Protein AF-A0A5R1P466-F1 (afdb_monomer_lite)

Radius of gyration: 16.81 Å; chains: 1; bounding box: 51×25×37 Å

pLDDT: mean 86.28, std 13.23, range [48.75, 98.0]

Structure (mmCIF, N/CA/C/O backbone):
data_AF-A0A5R1P466-F1
#
_entry.id   AF-A0A5R1P466-F1
#
loop_
_atom_site.group_PDB
_atom_site.id
_atom_site.type_symbol
_atom_site.label_atom_id
_atom_site.label_alt_id
_atom_site.label_comp_id
_atom_site.label_asym_id
_atom_site.label_entity_id
_atom_site.label_seq_id
_atom_site.pdbx_PDB_ins_code
_atom_site.Cartn_x
_atom_site.Cartn_y
_atom_site.Cartn_z
_atom_site.occupancy
_atom_site.B_iso_or_equiv
_atom_site.auth_seq_id
_atom_site.auth_comp_id
_atom_site.auth_asym_id
_atom_site.auth_atom_id
_atom_site.pdbx_PDB_model_num
ATOM 1 N N . MET A 1 1 ? 16.001 -15.492 14.605 1.00 66.31 1 MET A N 1
ATOM 2 C CA . MET A 1 1 ? 16.769 -14.427 13.922 1.00 66.31 1 MET A CA 1
ATOM 3 C C . MET A 1 1 ? 16.072 -13.870 12.673 1.00 66.31 1 MET A C 1
ATOM 5 O O . MET A 1 1 ? 15.492 -12.806 12.786 1.00 66.31 1 MET A O 1
ATOM 9 N N . ALA A 1 2 ? 16.046 -14.537 11.505 1.00 72.88 2 ALA A N 1
ATOM 10 C CA . ALA A 1 2 ? 15.454 -13.945 10.283 1.00 72.88 2 ALA A CA 1
ATOM 11 C C . ALA A 1 2 ? 13.919 -13.765 10.344 1.00 72.88 2 ALA A C 1
ATOM 13 O O . ALA A 1 2 ? 13.399 -12.719 9.963 1.00 72.88 2 ALA A O 1
ATOM 14 N N . LEU A 1 3 ? 13.202 -14.755 10.887 1.00 69.31 3 LEU A N 1
ATOM 15 C CA . LEU A 1 3 ? 11.746 -14.695 11.059 1.00 69.31 3 LEU A CA 1
ATOM 16 C C . LEU A 1 3 ? 11.320 -13.596 12.050 1.00 69.31 3 LEU A C 1
ATOM 18 O O . LEU A 1 3 ? 10.373 -12.872 11.780 1.00 69.31 3 LEU A O 1
ATOM 22 N N . GLU A 1 4 ? 12.048 -13.424 13.156 1.00 68.88 4 GLU A N 1
ATOM 23 C CA . GLU A 1 4 ? 11.778 -12.369 14.149 1.00 68.88 4 GLU A CA 1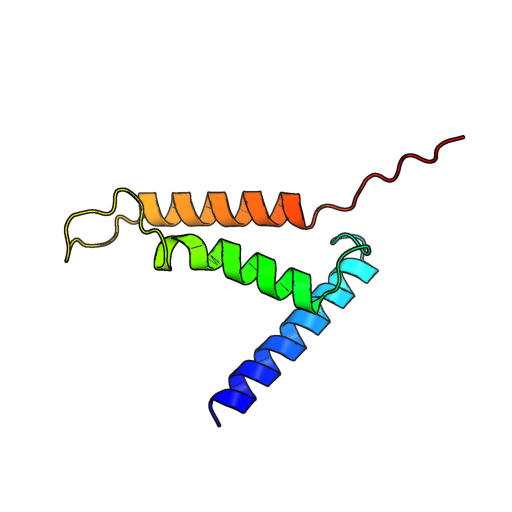
ATOM 24 C C . GLU A 1 4 ? 11.960 -10.969 13.563 1.00 68.88 4 GLU A C 1
ATOM 26 O O . GLU A 1 4 ? 11.145 -10.090 13.817 1.00 68.88 4 GLU A O 1
ATOM 31 N N . VAL A 1 5 ? 12.985 -10.767 12.730 1.00 76.69 5 VAL A N 1
ATOM 32 C CA . VAL A 1 5 ? 13.196 -9.491 12.030 1.00 76.69 5 VAL A CA 1
ATOM 33 C C . VAL A 1 5 ? 12.051 -9.211 11.052 1.00 76.69 5 VAL A C 1
ATOM 35 O O . VAL A 1 5 ? 11.548 -8.089 11.000 1.00 76.69 5 VAL A O 1
ATOM 38 N N . MET A 1 6 ? 11.595 -10.222 10.306 1.00 72.62 6 MET A N 1
ATOM 39 C CA . MET A 1 6 ? 10.454 -10.074 9.395 1.00 72.62 6 MET A CA 1
ATOM 40 C C . MET A 1 6 ? 9.137 -9.797 10.132 1.00 72.62 6 MET A C 1
ATOM 42 O O . MET A 1 6 ? 8.338 -8.984 9.666 1.00 72.62 6 MET A O 1
ATOM 46 N N . LEU A 1 7 ? 8.908 -10.450 11.274 1.00 75.75 7 LEU A N 1
ATOM 47 C CA . LEU A 1 7 ? 7.728 -10.219 12.110 1.00 75.75 7 LEU A CA 1
ATOM 48 C C . LEU A 1 7 ? 7.765 -8.829 12.754 1.00 75.75 7 LEU A C 1
ATOM 50 O O . LEU A 1 7 ? 6.798 -8.087 12.629 1.00 75.75 7 LEU A O 1
ATOM 54 N N . GLY A 1 8 ? 8.907 -8.413 13.309 1.00 82.88 8 GLY A N 1
ATOM 55 C CA . GLY A 1 8 ? 9.075 -7.062 13.850 1.00 82.88 8 GLY A CA 1
ATOM 56 C C . GLY A 1 8 ? 8.887 -5.969 12.792 1.00 82.88 8 GLY A C 1
ATOM 57 O O . GLY A 1 8 ? 8.279 -4.935 13.064 1.00 82.88 8 GLY A O 1
ATOM 58 N N . TYR A 1 9 ? 9.331 -6.212 11.553 1.00 83.38 9 TYR A N 1
ATOM 59 C CA . TYR A 1 9 ? 9.043 -5.316 10.432 1.00 83.38 9 TYR A CA 1
ATOM 60 C C . TYR A 1 9 ? 7.539 -5.229 10.144 1.00 83.38 9 TYR A C 1
ATOM 62 O O . TYR A 1 9 ? 7.018 -4.128 9.968 1.00 83.38 9 TYR A O 1
ATOM 70 N N . ARG A 1 10 ? 6.832 -6.368 10.113 1.00 86.81 10 ARG A N 1
ATOM 71 C CA . ARG A 1 10 ? 5.378 -6.412 9.895 1.00 86.81 10 ARG A CA 1
ATOM 72 C C . ARG A 1 10 ? 4.634 -5.622 10.969 1.00 86.81 10 ARG A C 1
ATOM 74 O O . ARG A 1 10 ? 3.797 -4.795 10.615 1.00 86.81 10 ARG A O 1
ATOM 81 N N . ASP A 1 11 ? 4.958 -5.843 12.238 1.00 92.06 11 ASP A N 1
ATOM 82 C CA . ASP A 1 11 ? 4.288 -5.187 13.364 1.00 92.06 11 ASP A CA 1
ATOM 83 C C . ASP A 1 11 ? 4.452 -3.665 13.305 1.00 92.06 11 ASP A C 1
ATOM 85 O O . ASP A 1 11 ? 3.483 -2.920 13.478 1.00 92.06 11 ASP A O 1
ATOM 89 N N . GLU A 1 12 ? 5.652 -3.189 12.962 1.00 93.75 12 GLU A N 1
ATOM 90 C CA . GLU A 1 12 ? 5.902 -1.760 12.780 1.00 93.75 12 GLU A CA 1
ATOM 91 C C . GLU A 1 12 ? 5.124 -1.181 11.589 1.00 93.75 12 GLU A C 1
ATOM 93 O O . GLU A 1 12 ? 4.546 -0.099 11.706 1.00 93.75 12 GLU A O 1
ATOM 98 N N . GLN A 1 13 ? 5.039 -1.881 10.449 1.00 94.00 13 GLN A N 1
ATOM 99 C CA . GLN A 1 13 ? 4.234 -1.380 9.324 1.00 94.00 13 GLN A CA 1
ATOM 100 C C . GLN A 1 13 ? 2.740 -1.346 9.654 1.00 94.00 13 GLN A C 1
ATOM 102 O O . GLN A 1 13 ? 2.069 -0.360 9.349 1.00 94.00 13 GLN A O 1
ATOM 107 N N . VAL A 1 14 ? 2.228 -2.366 10.342 1.00 96.31 14 VAL A N 1
ATOM 108 C CA . VAL A 1 14 ? 0.839 -2.407 10.820 1.00 96.31 14 VAL A CA 1
ATOM 109 C C . VAL A 1 14 ? 0.559 -1.240 11.768 1.00 96.31 14 VAL A C 1
ATOM 111 O O . VAL A 1 14 ? -0.452 -0.549 11.621 1.00 96.31 14 VAL A O 1
ATOM 114 N N . ARG A 1 15 ? 1.475 -0.951 12.701 1.00 97.31 15 ARG A N 1
ATOM 115 C CA . ARG A 1 15 ? 1.376 0.210 13.595 1.00 97.31 15 ARG A CA 1
ATOM 116 C C . ARG A 1 15 ? 1.324 1.525 12.812 1.00 97.31 15 ARG A C 1
ATOM 118 O O . ARG A 1 15 ? 0.505 2.389 13.119 1.00 97.31 15 ARG A O 1
ATOM 125 N N . ARG A 1 16 ? 2.160 1.684 11.781 1.00 97.06 16 ARG A N 1
ATOM 126 C CA . ARG A 1 16 ? 2.173 2.883 10.923 1.00 97.06 16 ARG A CA 1
ATOM 127 C C . ARG A 1 16 ? 0.886 3.049 10.118 1.00 97.06 16 ARG A C 1
ATOM 129 O O . ARG A 1 16 ? 0.440 4.183 9.954 1.00 97.06 16 ARG A O 1
ATOM 136 N N . ILE A 1 17 ? 0.294 1.952 9.642 1.00 97.06 17 ILE A N 1
ATOM 137 C CA . ILE A 1 17 ? -1.005 1.975 8.958 1.00 97.06 17 ILE A CA 1
ATOM 138 C C . ILE A 1 17 ? -2.092 2.470 9.914 1.00 97.06 17 ILE A C 1
ATOM 140 O O . ILE A 1 17 ? -2.803 3.409 9.566 1.00 97.06 17 ILE A O 1
ATOM 144 N N . ARG A 1 18 ? -2.154 1.939 11.143 1.00 97.69 18 ARG A N 1
ATOM 145 C CA . ARG A 1 18 ? -3.120 2.389 12.164 1.00 97.69 18 ARG A CA 1
ATOM 146 C C . ARG A 1 18 ? -3.005 3.888 12.452 1.00 97.69 18 ARG A C 1
ATOM 148 O O . ARG A 1 18 ? -3.995 4.602 12.367 1.00 97.69 18 ARG A O 1
ATOM 155 N N . LEU A 1 19 ? -1.787 4.393 12.663 1.00 98.00 19 LEU A N 1
ATOM 156 C CA . LEU A 1 19 ? -1.555 5.833 12.859 1.00 98.00 19 LEU A CA 1
ATOM 157 C C . LEU A 1 19 ? -1.977 6.684 11.650 1.00 98.00 19 LEU A C 1
ATOM 159 O O . LEU A 1 19 ? -2.347 7.850 11.792 1.00 98.00 19 LEU A O 1
ATOM 163 N N . ALA A 1 20 ? -1.879 6.143 10.436 1.00 96.38 20 ALA A N 1
ATOM 164 C CA . ALA A 1 20 ? -2.330 6.838 9.238 1.00 96.38 20 ALA A CA 1
ATOM 165 C C . ALA A 1 20 ? -3.863 6.834 9.107 1.00 96.38 20 ALA A C 1
ATOM 167 O O . ALA A 1 20 ? -4.416 7.835 8.651 1.00 96.38 20 ALA A O 1
ATOM 168 N N . GLN A 1 21 ? -4.535 5.764 9.545 1.00 96.88 21 GLN A N 1
ATOM 169 C CA . GLN A 1 21 ? -5.997 5.681 9.627 1.00 96.88 21 GLN A CA 1
ATOM 170 C C . GLN A 1 21 ? -6.559 6.643 10.679 1.00 96.88 21 GLN A C 1
ATOM 172 O O . GLN A 1 21 ? -7.463 7.415 10.378 1.00 96.88 21 GLN A O 1
ATOM 177 N N . GLU A 1 22 ? -5.966 6.682 11.876 1.00 96.81 22 GLU A N 1
ATOM 178 C CA . GLU A 1 22 ? -6.325 7.637 12.938 1.00 96.81 22 GLU A CA 1
ATOM 179 C C . GLU A 1 22 ? -6.175 9.096 12.479 1.00 96.81 22 GLU A C 1
ATOM 181 O O . GLU A 1 22 ? -6.971 9.960 12.839 1.00 96.81 22 GLU A O 1
ATOM 186 N N . ALA A 1 23 ? -5.180 9.370 11.631 1.00 95.88 23 ALA A N 1
ATOM 187 C CA . ALA A 1 23 ? -4.960 10.681 11.027 1.00 95.88 23 ALA A CA 1
ATOM 188 C C . ALA A 1 23 ? -5.843 10.965 9.791 1.00 95.88 23 ALA A C 1
ATOM 190 O O . ALA A 1 23 ? -5.643 11.989 9.138 1.00 95.88 23 ALA A O 1
ATOM 191 N N . GLY A 1 24 ? -6.751 10.058 9.410 1.00 94.81 24 GLY A N 1
ATOM 192 C CA . GLY A 1 24 ? -7.630 10.202 8.243 1.00 94.81 24 GLY A CA 1
ATOM 193 C C . GLY A 1 24 ? -6.915 10.171 6.885 1.00 94.81 24 GLY A C 1
ATOM 194 O O . GLY A 1 24 ? -7.483 10.592 5.881 1.00 94.81 24 GLY A O 1
ATOM 195 N N . ARG A 1 25 ? -5.659 9.707 6.835 1.00 94.88 25 ARG A N 1
ATOM 196 C CA . ARG A 1 25 ? -4.848 9.625 5.603 1.00 94.88 25 ARG A CA 1
ATOM 197 C C . ARG A 1 25 ? -4.999 8.293 4.871 1.00 94.88 25 ARG A C 1
ATOM 199 O O . ARG A 1 25 ? -4.650 8.211 3.698 1.00 94.88 25 ARG A O 1
ATOM 206 N N . VAL A 1 26 ? -5.470 7.266 5.572 1.00 96.69 26 VAL A N 1
ATOM 207 C CA . VAL A 1 26 ? -5.768 5.929 5.046 1.00 96.69 26 VAL A CA 1
ATOM 208 C C . VAL A 1 26 ? -7.206 5.594 5.418 1.00 96.69 26 VAL A C 1
ATOM 210 O O . VAL A 1 26 ? -7.629 5.905 6.530 1.00 96.69 26 VAL A O 1
ATOM 213 N N . ASP A 1 27 ? -7.945 4.962 4.511 1.00 95.88 27 ASP A N 1
ATOM 214 C CA . ASP A 1 27 ? -9.301 4.494 4.789 1.00 95.88 27 ASP A CA 1
ATOM 215 C C . ASP A 1 27 ? -9.335 3.559 6.015 1.00 95.88 27 ASP A C 1
ATOM 217 O O . ASP A 1 27 ? -8.622 2.551 6.089 1.00 95.88 27 ASP A O 1
ATOM 221 N N . ALA A 1 28 ? -10.169 3.914 6.991 1.00 95.56 28 ALA A N 1
ATOM 222 C CA . ALA A 1 28 ? -10.342 3.172 8.233 1.00 95.56 28 ALA A CA 1
ATOM 223 C C . ALA A 1 28 ? -11.098 1.844 8.042 1.00 95.56 28 ALA A C 1
ATOM 225 O O . ALA A 1 28 ? -11.068 1.005 8.937 1.00 95.56 28 ALA A O 1
ATOM 226 N N . ALA A 1 29 ? -11.755 1.632 6.895 1.00 95.62 29 ALA A N 1
ATOM 227 C CA . ALA A 1 29 ? -12.442 0.379 6.586 1.00 95.62 29 ALA A CA 1
ATOM 228 C C . ALA A 1 29 ? -11.482 -0.794 6.307 1.00 95.62 29 ALA A C 1
ATOM 230 O O . ALA A 1 29 ? -11.898 -1.952 6.352 1.00 95.62 29 ALA A O 1
ATOM 231 N N . TRP A 1 30 ? -10.205 -0.518 6.021 1.00 97.00 30 TRP A N 1
ATOM 232 C CA . TRP A 1 30 ? -9.196 -1.556 5.816 1.00 97.00 30 TRP A CA 1
ATOM 233 C C . TRP A 1 30 ? -8.759 -2.211 7.130 1.00 97.00 30 TRP A C 1
ATOM 235 O O . TRP A 1 30 ? -8.381 -1.519 8.079 1.00 97.00 30 TRP A O 1
ATOM 245 N N . ASP A 1 31 ? -8.665 -3.545 7.139 1.00 97.31 31 ASP A N 1
ATOM 246 C CA . ASP A 1 31 ? -7.821 -4.233 8.119 1.00 97.31 31 ASP A CA 1
ATOM 247 C C . ASP A 1 31 ? -6.334 -3.900 7.846 1.00 97.31 31 ASP A C 1
ATOM 249 O O . ASP A 1 31 ? -5.868 -4.064 6.712 1.00 97.31 31 ASP A O 1
ATOM 253 N N . PRO A 1 32 ? -5.559 -3.436 8.845 1.00 96.75 32 PRO A N 1
ATOM 254 C CA . PRO A 1 32 ? -4.173 -3.020 8.632 1.00 96.75 32 PRO A CA 1
ATOM 255 C C . PRO A 1 32 ? -3.222 -4.124 8.154 1.00 96.75 32 PRO A C 1
ATOM 257 O O . PRO A 1 32 ? -2.260 -3.835 7.437 1.00 96.75 32 PRO A O 1
ATOM 260 N N . VAL A 1 33 ? -3.443 -5.374 8.571 1.00 96.12 33 VAL A N 1
ATOM 261 C CA . VAL A 1 33 ? -2.589 -6.508 8.193 1.00 96.12 33 VAL A CA 1
ATOM 262 C C . VAL A 1 33 ? -2.866 -6.890 6.746 1.00 96.12 33 VAL A C 1
ATOM 264 O O . VAL A 1 33 ? -1.925 -7.055 5.966 1.00 96.12 33 VAL A O 1
ATOM 267 N N . GLU A 1 34 ? -4.141 -6.965 6.370 1.00 97.06 34 GLU A N 1
ATOM 268 C CA . GLU A 1 34 ? -4.548 -7.246 4.992 1.00 97.06 34 GLU A CA 1
ATOM 269 C C . GLU A 1 34 ? -4.111 -6.130 4.037 1.00 97.06 34 GLU A C 1
ATOM 271 O O . GLU A 1 34 ? -3.543 -6.403 2.978 1.00 97.06 34 GLU A O 1
ATOM 276 N N . LEU A 1 35 ? -4.253 -4.860 4.434 1.00 96.88 35 LEU A N 1
ATOM 277 C CA . LEU A 1 35 ? -3.784 -3.734 3.625 1.00 96.88 35 LEU A CA 1
ATOM 278 C C . LEU A 1 35 ? -2.269 -3.785 3.386 1.00 96.88 35 LEU A C 1
ATOM 280 O O . LEU A 1 35 ? -1.809 -3.549 2.267 1.00 96.88 35 LEU A O 1
ATOM 284 N N . MET A 1 36 ? -1.482 -4.134 4.408 1.00 95.44 36 MET A N 1
ATOM 285 C CA . MET A 1 36 ? -0.039 -4.325 4.249 1.00 95.44 36 MET A CA 1
ATOM 286 C C . MET A 1 36 ? 0.277 -5.445 3.246 1.00 95.44 36 MET A C 1
ATOM 288 O O . MET A 1 36 ? 1.161 -5.286 2.401 1.00 95.44 36 MET A O 1
ATOM 292 N N . THR A 1 37 ? -0.458 -6.560 3.306 1.00 95.19 37 THR A N 1
ATOM 293 C CA . THR A 1 37 ? -0.319 -7.673 2.355 1.00 95.19 37 THR A CA 1
ATOM 294 C C . THR A 1 37 ? -0.600 -7.217 0.922 1.00 95.19 37 THR A C 1
ATOM 296 O O . THR A 1 37 ? 0.195 -7.498 0.023 1.00 95.19 37 THR A O 1
ATOM 299 N N . LEU A 1 38 ? -1.669 -6.446 0.702 1.00 97.06 38 LEU A N 1
ATOM 300 C CA . LEU A 1 38 ? -2.014 -5.907 -0.618 1.00 97.06 38 LEU A CA 1
ATOM 301 C C . LEU A 1 38 ? -0.946 -4.944 -1.154 1.00 97.06 38 LEU A C 1
ATOM 303 O O . LEU A 1 38 ? -0.529 -5.069 -2.307 1.00 97.06 38 LEU A O 1
ATOM 307 N N . ILE A 1 39 ? -0.451 -4.020 -0.322 1.00 95.94 39 ILE A N 1
ATOM 308 C CA . ILE A 1 39 ? 0.633 -3.096 -0.696 1.00 95.94 39 ILE A CA 1
ATOM 309 C C . ILE A 1 39 ? 1.885 -3.878 -1.108 1.00 95.94 39 ILE A C 1
ATOM 311 O O . ILE A 1 39 ? 2.513 -3.551 -2.118 1.00 95.94 39 ILE A O 1
ATOM 315 N N . PHE A 1 40 ? 2.235 -4.932 -0.366 1.00 94.31 40 PHE A N 1
ATOM 316 C CA . PHE A 1 40 ? 3.374 -5.781 -0.702 1.00 94.31 40 PHE A CA 1
ATOM 317 C C . PHE A 1 40 ? 3.160 -6.538 -2.019 1.00 94.31 40 PHE A C 1
ATOM 319 O O . PHE A 1 40 ? 4.078 -6.618 -2.836 1.00 94.31 40 PHE A O 1
ATOM 326 N N . GLY A 1 41 ? 1.946 -7.033 -2.271 1.00 95.62 41 GLY A N 1
ATOM 327 C CA . GLY A 1 41 ? 1.572 -7.645 -3.548 1.00 95.62 41 GLY A CA 1
ATOM 328 C C . GLY A 1 41 ? 1.774 -6.692 -4.730 1.00 95.62 41 GLY A C 1
ATOM 329 O O . GLY A 1 41 ? 2.432 -7.046 -5.705 1.00 95.62 41 GLY A O 1
ATOM 330 N N . ILE A 1 42 ? 1.307 -5.444 -4.616 1.00 96.31 42 ILE A N 1
ATOM 331 C CA . ILE A 1 42 ? 1.489 -4.418 -5.658 1.00 96.31 42 ILE A CA 1
ATOM 332 C C . ILE A 1 42 ? 2.977 -4.093 -5.854 1.00 96.31 42 ILE A C 1
ATOM 334 O O . ILE A 1 42 ? 3.461 -4.039 -6.985 1.00 96.31 42 ILE A O 1
ATOM 338 N N . ALA A 1 43 ? 3.718 -3.893 -4.762 1.00 93.50 43 ALA A N 1
ATOM 339 C CA . ALA A 1 43 ? 5.138 -3.552 -4.818 1.00 93.50 43 ALA A CA 1
ATOM 340 C C . ALA A 1 43 ? 6.003 -4.682 -5.408 1.00 93.50 43 ALA A C 1
ATOM 342 O O . ALA A 1 43 ? 7.018 -4.410 -6.048 1.00 93.50 43 ALA A O 1
ATOM 343 N N . SER A 1 44 ? 5.596 -5.940 -5.215 1.00 93.31 44 SER A N 1
ATOM 344 C CA . SER A 1 44 ? 6.307 -7.132 -5.696 1.00 93.31 44 SER A CA 1
ATOM 345 C C . SER A 1 44 ? 5.786 -7.674 -7.032 1.00 93.31 44 SER A C 1
ATOM 347 O O . SER A 1 44 ? 6.318 -8.667 -7.530 1.00 93.31 44 SER A O 1
ATOM 349 N N . ALA A 1 45 ? 4.795 -7.029 -7.655 1.00 93.75 45 ALA A N 1
ATOM 350 C CA . ALA A 1 45 ? 4.130 -7.542 -8.854 1.00 93.75 45 ALA A CA 1
ATOM 351 C C . ALA A 1 45 ? 5.110 -7.900 -9.990 1.00 93.75 45 ALA A C 1
ATOM 353 O O . ALA A 1 45 ? 5.012 -8.974 -10.574 1.00 93.75 45 ALA A O 1
ATOM 354 N N . TRP A 1 46 ? 6.126 -7.066 -10.240 1.00 89.94 46 TRP A N 1
ATOM 355 C CA . TRP A 1 46 ? 7.112 -7.288 -11.311 1.00 89.94 46 TRP A CA 1
ATOM 356 C C . TRP A 1 46 ? 8.172 -8.357 -11.019 1.00 89.94 46 TRP A C 1
ATOM 358 O O . TRP A 1 46 ? 8.929 -8.708 -11.921 1.00 89.94 46 TRP A O 1
ATOM 368 N N . VAL A 1 47 ? 8.252 -8.869 -9.787 1.00 87.69 47 VAL A N 1
ATOM 369 C CA . VAL A 1 47 ? 9.044 -10.078 -9.495 1.00 87.69 47 VAL A CA 1
ATOM 370 C C . VAL A 1 47 ? 8.361 -11.300 -10.105 1.00 87.69 47 VAL A C 1
ATOM 372 O O . VAL A 1 47 ? 9.030 -12.190 -10.619 1.00 87.69 47 VAL A O 1
ATOM 375 N N . HIS A 1 48 ? 7.031 -11.316 -10.059 1.00 87.81 48 HIS A N 1
ATOM 376 C CA . HIS A 1 48 ? 6.207 -12.427 -10.516 1.00 87.81 48 HIS A CA 1
ATOM 377 C C . HIS A 1 48 ? 5.873 -12.296 -12.004 1.00 87.81 48 HIS A C 1
ATOM 379 O O . HIS A 1 48 ? 5.925 -13.280 -12.729 1.00 87.81 48 HIS A O 1
ATOM 385 N N . GLU A 1 49 ? 5.614 -11.070 -12.466 1.00 88.50 49 GLU A N 1
ATOM 386 C CA . GLU A 1 49 ? 5.312 -10.747 -13.862 1.00 88.50 49 GLU A CA 1
ATOM 387 C C . GLU A 1 49 ? 6.244 -9.634 -14.374 1.00 88.50 49 GLU A C 1
ATOM 389 O O . GLU A 1 49 ? 5.892 -8.448 -14.357 1.00 88.50 49 GLU A O 1
ATOM 394 N N . PRO A 1 50 ? 7.464 -9.972 -14.838 1.00 80.12 50 PRO A N 1
ATOM 395 C CA . PRO A 1 50 ? 8.465 -8.988 -15.263 1.00 80.12 50 PRO A CA 1
ATOM 396 C C . PRO A 1 50 ? 8.048 -8.107 -16.454 1.00 80.12 50 PRO A C 1
ATOM 398 O O . PRO A 1 50 ? 8.704 -7.088 -16.713 1.00 80.12 50 PRO A O 1
ATOM 401 N N . GLY A 1 51 ? 6.966 -8.469 -17.155 1.00 77.31 51 GLY A N 1
ATOM 402 C CA . GLY A 1 51 ? 6.482 -7.821 -18.373 1.00 77.31 51 GLY A CA 1
ATOM 403 C C . GLY A 1 51 ? 7.421 -8.047 -19.561 1.00 77.31 51 GLY A C 1
ATOM 404 O O . GLY A 1 51 ? 8.175 -9.018 -19.593 1.00 77.31 51 GLY A O 1
ATOM 405 N N . ALA A 1 52 ? 7.421 -7.118 -20.523 1.00 66.62 52 ALA A N 1
ATOM 406 C CA . ALA A 1 52 ? 8.441 -7.047 -21.572 1.00 66.62 52 ALA A CA 1
ATOM 407 C C . ALA A 1 52 ? 9.779 -6.574 -20.969 1.00 66.62 52 ALA A C 1
ATOM 409 O O . ALA A 1 52 ? 10.205 -5.435 -21.145 1.00 66.62 52 ALA A O 1
ATOM 410 N N . SER A 1 53 ? 10.399 -7.422 -20.153 1.00 63.88 53 SER A N 1
ATOM 411 C CA . SER A 1 53 ? 11.748 -7.198 -19.647 1.00 63.88 53 SER A CA 1
ATOM 412 C C . SER A 1 53 ? 12.750 -7.341 -20.799 1.00 63.88 53 SER A C 1
ATOM 414 O O . SER A 1 53 ? 12.523 -8.171 -21.687 1.00 63.88 53 SER A O 1
ATOM 416 N N . PRO A 1 54 ? 13.869 -6.588 -20.805 1.00 59.97 54 PRO A N 1
ATOM 417 C CA . PRO A 1 54 ? 14.988 -6.909 -21.685 1.00 59.97 54 PRO A CA 1
ATOM 418 C C . PRO A 1 54 ? 15.392 -8.379 -21.511 1.00 59.97 54 PRO A C 1
ATOM 420 O O . PRO A 1 54 ? 15.152 -8.974 -20.453 1.00 59.97 54 PRO A O 1
ATOM 423 N N . ALA A 1 55 ? 15.978 -8.948 -22.569 1.00 62.44 55 ALA A N 1
ATOM 424 C CA . ALA A 1 55 ? 16.414 -10.340 -22.626 1.00 62.44 55 ALA A CA 1
ATOM 425 C C . ALA A 1 55 ? 17.170 -10.764 -21.347 1.00 62.44 55 ALA A C 1
ATOM 427 O O . ALA A 1 55 ? 17.810 -9.919 -20.711 1.00 62.44 55 ALA A O 1
ATOM 428 N N . PRO A 1 56 ? 17.121 -12.055 -20.964 1.00 63.41 56 PRO A N 1
ATOM 429 C CA . PRO A 1 56 ? 17.781 -12.547 -19.757 1.00 63.41 56 PRO A CA 1
ATOM 430 C C . PRO A 1 56 ? 19.231 -12.048 -19.650 1.00 63.41 56 PRO A C 1
ATOM 432 O O . PRO A 1 56 ? 20.012 -12.208 -20.585 1.00 63.41 56 PRO A O 1
ATOM 435 N N . GLY A 1 57 ? 19.580 -11.423 -18.521 1.00 69.62 57 GLY A N 1
ATOM 436 C CA . GLY A 1 57 ? 20.907 -10.834 -18.287 1.00 69.62 57 GLY A CA 1
ATOM 437 C C . GLY A 1 57 ? 21.070 -9.371 -18.725 1.00 69.62 57 GLY A C 1
ATOM 438 O O . GLY A 1 57 ? 22.140 -8.799 -18.530 1.00 69.62 57 GLY A O 1
ATOM 439 N N . GLY A 1 58 ? 20.030 -8.744 -19.280 1.00 70.44 58 GLY A N 1
ATOM 440 C CA . GLY A 1 58 ? 20.026 -7.313 -19.575 1.00 70.44 58 GLY A CA 1
ATOM 441 C C . GLY A 1 58 ? 20.08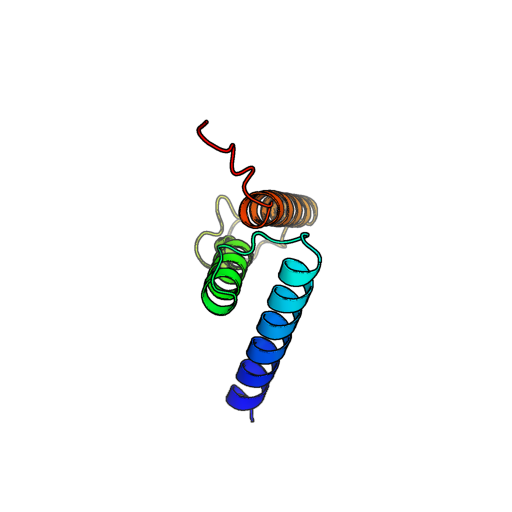9 -6.454 -18.308 1.00 70.44 58 GLY A C 1
ATOM 442 O O . GLY A 1 58 ? 19.446 -6.755 -17.301 1.00 70.44 58 GLY A O 1
ATOM 443 N N . ILE A 1 59 ? 20.847 -5.357 -18.367 1.00 73.94 59 ILE A N 1
ATOM 444 C CA . ILE A 1 59 ? 20.865 -4.349 -17.301 1.00 73.94 59 ILE A CA 1
ATOM 445 C C . ILE A 1 59 ? 19.460 -3.725 -17.211 1.00 73.94 59 ILE A C 1
ATOM 447 O O . ILE A 1 59 ? 18.928 -3.310 -18.246 1.00 73.94 59 ILE A O 1
ATOM 451 N N . PRO A 1 60 ? 18.843 -3.643 -16.016 1.00 73.69 60 PRO A N 1
ATOM 452 C CA . PRO A 1 60 ? 17.551 -2.987 -15.856 1.00 73.69 60 PRO A CA 1
ATOM 453 C C . PRO A 1 60 ? 17.624 -1.529 -16.314 1.00 73.69 60 PRO A C 1
ATOM 455 O O . PRO A 1 60 ? 18.444 -0.763 -15.810 1.00 73.69 60 PRO A O 1
ATOM 458 N N . ASP A 1 61 ? 16.749 -1.139 -17.240 1.00 83.94 61 ASP A N 1
ATOM 459 C CA . ASP A 1 61 ? 16.618 0.255 -17.664 1.00 83.94 61 ASP A CA 1
ATOM 460 C C . ASP A 1 61 ? 16.137 1.126 -16.480 1.00 83.94 61 ASP A C 1
ATOM 462 O O . ASP A 1 61 ? 15.033 0.900 -15.960 1.00 83.94 61 ASP A O 1
ATOM 466 N N . PRO A 1 62 ? 16.924 2.131 -16.041 1.00 86.12 62 PRO A N 1
ATOM 467 C CA . PRO A 1 62 ? 16.535 3.023 -14.953 1.00 86.12 62 PRO A CA 1
ATOM 468 C C . PRO A 1 62 ? 15.212 3.756 -15.204 1.00 86.12 62 PRO A C 1
ATOM 470 O O . PRO A 1 62 ? 14.448 3.969 -14.259 1.00 86.12 62 PRO A O 1
ATOM 473 N N . ALA A 1 63 ? 14.907 4.114 -16.458 1.00 86.69 63 ALA A N 1
ATOM 474 C CA . ALA A 1 63 ? 13.662 4.796 -16.801 1.00 86.69 63 ALA A CA 1
ATOM 475 C C . ALA A 1 63 ? 12.453 3.863 -16.628 1.00 86.69 63 ALA A C 1
ATOM 477 O O . ALA A 1 63 ? 11.454 4.248 -16.011 1.00 86.69 63 ALA A O 1
ATOM 478 N N . ALA A 1 64 ? 12.564 2.607 -17.069 1.00 84.19 64 ALA A N 1
ATOM 479 C CA . ALA A 1 64 ? 11.554 1.583 -16.814 1.00 84.19 64 ALA A CA 1
ATOM 480 C C . ALA A 1 64 ? 11.341 1.331 -15.309 1.00 84.19 64 ALA A C 1
ATOM 482 O O . ALA A 1 64 ? 10.196 1.215 -14.863 1.00 84.19 64 ALA A O 1
ATOM 483 N N . MET A 1 65 ? 12.410 1.290 -14.502 1.00 86.88 65 MET A N 1
ATOM 484 C CA . MET A 1 65 ? 12.294 1.150 -13.041 1.00 86.88 65 MET A CA 1
ATOM 485 C C . MET A 1 65 ? 11.570 2.339 -12.402 1.00 86.88 65 MET A C 1
ATOM 487 O O . MET A 1 65 ? 10.691 2.146 -11.557 1.00 86.88 65 MET A O 1
ATOM 491 N N . ALA A 1 66 ? 11.887 3.564 -12.829 1.00 91.00 66 ALA A N 1
ATOM 492 C CA . ALA A 1 66 ? 11.193 4.764 -12.372 1.00 91.00 66 ALA A CA 1
ATOM 493 C C . ALA A 1 66 ? 9.698 4.721 -12.736 1.00 91.00 66 ALA A C 1
ATOM 495 O O . ALA A 1 66 ? 8.854 4.969 -11.876 1.00 91.00 66 ALA A O 1
ATOM 496 N N . GLY A 1 67 ? 9.363 4.307 -13.963 1.00 91.19 67 GLY A N 1
ATOM 497 C CA . GLY A 1 67 ? 7.978 4.125 -14.404 1.00 91.19 67 GLY A CA 1
ATOM 498 C C . GLY A 1 67 ? 7.206 3.103 -13.561 1.00 91.19 67 GLY A C 1
ATOM 499 O O . GLY A 1 67 ? 6.087 3.379 -13.124 1.00 91.19 67 GLY A O 1
ATOM 500 N N . ARG A 1 68 ? 7.819 1.950 -13.249 1.00 91.12 68 ARG A N 1
ATOM 501 C CA . ARG A 1 68 ? 7.234 0.943 -12.339 1.00 91.12 68 ARG A CA 1
ATOM 502 C C . ARG A 1 68 ? 6.967 1.534 -10.958 1.00 91.12 68 ARG A C 1
ATOM 504 O O . ARG A 1 68 ? 5.861 1.396 -10.441 1.00 91.12 68 ARG A O 1
ATOM 511 N N . ARG A 1 69 ? 7.938 2.257 -10.389 1.00 93.56 69 ARG A N 1
ATOM 512 C CA . ARG A 1 69 ? 7.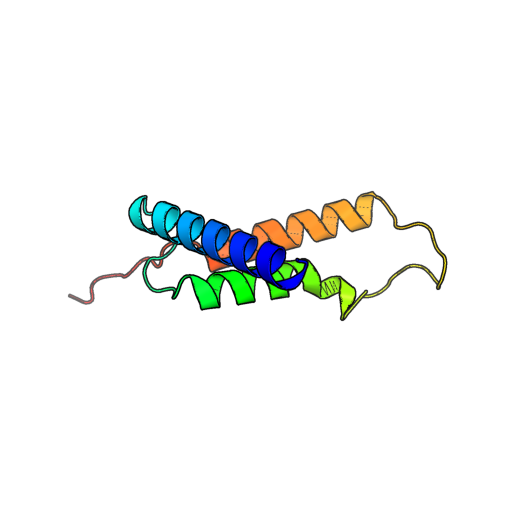785 2.929 -9.091 1.00 93.56 69 ARG A CA 1
ATOM 513 C C . ARG A 1 69 ? 6.626 3.928 -9.099 1.00 93.56 69 ARG A C 1
ATOM 515 O O . ARG A 1 69 ? 5.818 3.914 -8.175 1.00 93.56 69 ARG A O 1
ATOM 522 N N . THR A 1 70 ? 6.513 4.761 -10.132 1.00 96.44 70 THR A N 1
ATOM 523 C CA . THR A 1 70 ? 5.400 5.713 -10.278 1.00 96.44 70 THR A CA 1
ATOM 524 C C . THR A 1 70 ? 4.048 5.002 -10.330 1.00 96.44 70 THR A C 1
ATOM 526 O O . THR A 1 70 ? 3.092 5.462 -9.706 1.00 96.44 70 THR A O 1
ATOM 529 N N . ASN A 1 71 ? 3.959 3.866 -11.025 1.00 95.56 71 ASN A N 1
ATOM 530 C CA . ASN A 1 71 ? 2.725 3.083 -11.102 1.00 95.56 71 ASN A CA 1
ATOM 531 C C . ASN A 1 71 ? 2.348 2.450 -9.757 1.00 95.56 71 ASN A C 1
ATOM 533 O O . ASN A 1 71 ? 1.181 2.517 -9.377 1.00 95.56 71 ASN A O 1
ATOM 537 N N . VAL A 1 72 ? 3.320 1.903 -9.018 1.00 96.44 72 VAL A N 1
ATOM 538 C CA . VAL A 1 72 ? 3.106 1.373 -7.658 1.00 96.44 72 VAL A CA 1
ATOM 539 C C . VAL A 1 72 ? 2.576 2.464 -6.733 1.00 96.44 72 VAL A C 1
ATOM 541 O O . VAL A 1 72 ? 1.549 2.262 -6.092 1.00 96.44 72 VAL A O 1
ATOM 544 N N . ILE A 1 73 ? 3.231 3.630 -6.700 1.00 97.06 73 ILE A N 1
ATOM 545 C CA . ILE A 1 73 ? 2.813 4.759 -5.855 1.00 97.06 73 ILE A CA 1
ATOM 546 C C . ILE A 1 73 ? 1.374 5.155 -6.184 1.00 97.06 73 ILE A C 1
ATOM 548 O O . ILE A 1 73 ? 0.525 5.161 -5.301 1.00 97.06 73 ILE A O 1
ATOM 552 N N . ARG A 1 74 ? 1.075 5.381 -7.468 1.00 97.88 74 ARG A N 1
ATOM 553 C CA . ARG A 1 74 ? -0.263 5.770 -7.928 1.00 97.88 74 ARG A CA 1
ATOM 554 C C . ARG A 1 74 ? -1.334 4.731 -7.569 1.00 97.88 74 ARG A C 1
ATOM 556 O O . ARG A 1 74 ? -2.464 5.098 -7.255 1.00 97.88 74 ARG A O 1
ATOM 563 N N . ALA A 1 75 ? -1.020 3.440 -7.679 1.00 97.88 75 ALA A N 1
ATOM 564 C CA . ALA A 1 75 ? -1.951 2.368 -7.332 1.00 97.88 75 ALA A CA 1
ATOM 565 C C . ALA A 1 75 ? -2.216 2.329 -5.821 1.00 97.88 75 ALA A C 1
ATOM 567 O O . ALA A 1 75 ? -3.373 2.287 -5.408 1.00 97.88 75 ALA A O 1
ATOM 568 N N . VAL A 1 76 ? -1.159 2.411 -5.009 1.00 97.31 76 VAL A N 1
ATOM 569 C CA . VAL A 1 76 ? -1.264 2.418 -3.545 1.00 97.31 76 VAL A CA 1
ATOM 570 C C . VAL A 1 76 ? -2.006 3.657 -3.050 1.00 97.31 76 VAL A C 1
ATOM 572 O O . VAL A 1 76 ? -2.901 3.515 -2.229 1.00 97.31 76 VAL A O 1
ATOM 575 N N . GLU A 1 77 ? -1.722 4.848 -3.585 1.00 96.75 77 GLU A N 1
ATOM 576 C CA . GLU A 1 77 ? -2.435 6.089 -3.241 1.00 96.75 77 GLU A CA 1
ATOM 577 C C . GLU A 1 77 ? -3.947 5.965 -3.447 1.00 96.75 77 GLU A C 1
ATOM 579 O O . GLU A 1 77 ? -4.725 6.408 -2.607 1.00 96.75 77 GLU A O 1
ATOM 584 N N . ARG A 1 78 ? -4.376 5.328 -4.542 1.00 96.44 78 ARG A N 1
ATOM 585 C CA . ARG A 1 78 ? -5.802 5.091 -4.805 1.00 96.44 78 ARG A CA 1
ATOM 586 C C . ARG A 1 78 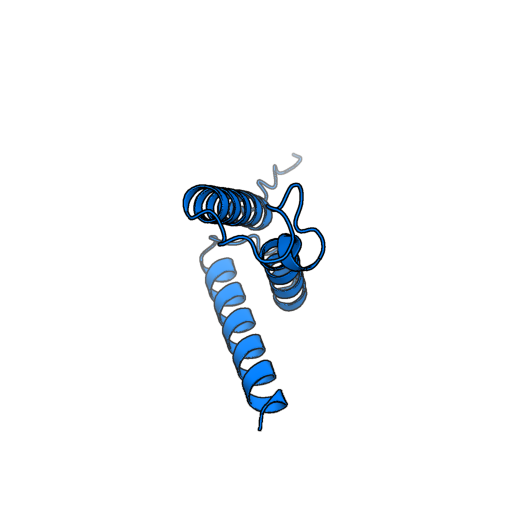? -6.402 4.026 -3.902 1.00 96.44 78 ARG A C 1
ATOM 588 O O . ARG A 1 78 ? -7.549 4.173 -3.506 1.00 96.44 78 ARG A O 1
ATOM 595 N N . LEU A 1 79 ? -5.647 2.971 -3.602 1.00 96.56 79 LEU A N 1
ATOM 596 C CA . LEU A 1 79 ? -6.088 1.886 -2.727 1.00 96.56 79 LEU A CA 1
ATOM 597 C C . LEU A 1 79 ? -6.362 2.382 -1.300 1.00 96.56 79 LEU A C 1
ATOM 599 O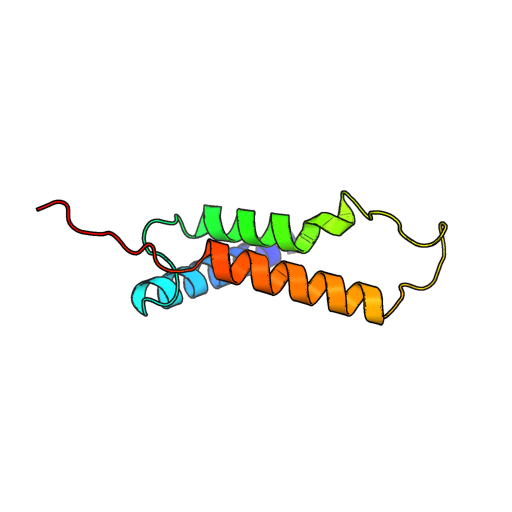 O . LEU A 1 79 ? -7.328 1.955 -0.674 1.00 96.56 79 LEU A O 1
ATOM 603 N N . ILE A 1 80 ? -5.497 3.261 -0.788 1.00 96.12 80 ILE A N 1
ATOM 604 C CA . ILE A 1 80 ? -5.571 3.745 0.596 1.00 96.12 80 ILE A CA 1
ATOM 605 C C . ILE A 1 80 ? -6.465 4.972 0.767 1.00 96.12 80 ILE A C 1
ATOM 607 O O . ILE A 1 80 ? -6.747 5.340 1.906 1.00 96.12 80 ILE A O 1
ATOM 611 N N . ALA A 1 81 ? -6.849 5.638 -0.326 1.00 94.88 81 ALA A N 1
ATOM 612 C CA . ALA A 1 81 ? -7.624 6.869 -0.271 1.00 94.88 81 ALA A CA 1
ATOM 613 C C . ALA A 1 81 ? -8.910 6.662 0.554 1.00 94.88 81 ALA A C 1
ATOM 615 O O . ALA A 1 81 ? -9.623 5.690 0.304 1.00 94.88 81 ALA A O 1
ATOM 616 N N . PRO A 1 82 ? -9.226 7.553 1.514 1.00 85.00 82 PRO A N 1
ATOM 617 C CA . PRO A 1 82 ? -10.439 7.437 2.313 1.00 85.00 82 PRO A CA 1
ATOM 618 C C . PRO A 1 82 ? -11.687 7.339 1.433 1.00 85.00 82 PRO A C 1
ATOM 620 O O . PRO 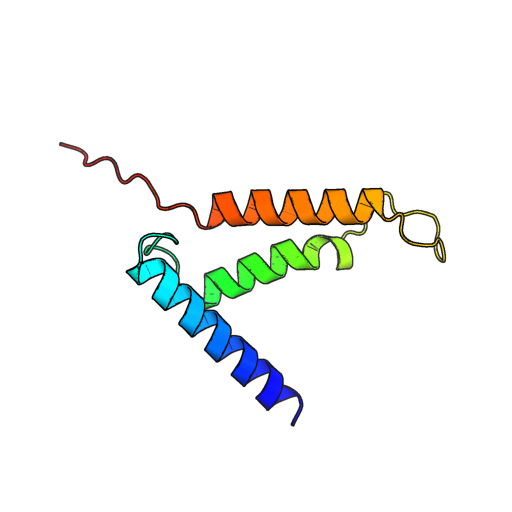A 1 82 ? -11.909 8.198 0.573 1.00 85.00 82 PRO A O 1
ATOM 623 N N . SER A 1 83 ? -12.521 6.322 1.656 1.00 77.00 83 SER A N 1
ATOM 624 C CA . SER A 1 83 ? -13.818 6.231 0.994 1.00 77.00 83 SER A CA 1
ATOM 625 C C . SER A 1 83 ? -14.656 7.463 1.323 1.00 77.00 83 SER A C 1
ATOM 627 O O . SER A 1 83 ? -14.935 7.762 2.485 1.00 77.00 83 SER A O 1
ATOM 629 N N . ALA A 1 84 ? -15.115 8.169 0.292 1.00 65.00 84 ALA A N 1
ATOM 630 C CA . ALA A 1 84 ? -16.164 9.162 0.446 1.00 65.00 84 ALA A CA 1
ATOM 631 C C . ALA A 1 84 ? -17.483 8.422 0.711 1.00 65.00 84 ALA A C 1
ATOM 633 O O . ALA A 1 84 ? -18.259 8.170 -0.211 1.00 65.00 84 ALA A O 1
ATOM 634 N N . ILE A 1 85 ? -17.738 8.030 1.961 1.00 58.88 85 ILE A N 1
ATOM 635 C CA . ILE A 1 85 ? -19.071 7.577 2.360 1.00 58.88 85 ILE A CA 1
ATOM 636 C C . ILE A 1 85 ? -20.006 8.772 2.153 1.00 58.88 85 ILE A C 1
ATOM 638 O O . ILE A 1 85 ? -19.989 9.734 2.918 1.00 58.88 85 ILE A O 1
ATOM 642 N N . ARG A 1 86 ? -20.807 8.732 1.084 1.00 53.47 86 ARG A N 1
ATOM 643 C CA . ARG A 1 86 ? -21.959 9.618 0.931 1.00 53.47 86 ARG A CA 1
ATOM 644 C C . ARG A 1 86 ? -23.044 9.090 1.877 1.00 53.47 86 ARG A C 1
ATOM 646 O O . ARG A 1 86 ? -23.469 7.951 1.682 1.00 53.47 86 ARG A O 1
ATOM 653 N N . PRO A 1 87 ? -23.515 9.866 2.867 1.00 48.75 87 PRO A N 1
ATOM 654 C CA . PRO A 1 87 ? -24.681 9.471 3.642 1.00 48.75 87 PRO A CA 1
ATOM 655 C C . PRO A 1 87 ? -25.874 9.377 2.686 1.00 48.75 87 PRO A C 1
ATOM 657 O O . PRO A 1 87 ? -26.187 10.342 1.987 1.00 48.75 87 PRO A O 1
ATOM 660 N N . ILE A 1 88 ? -26.507 8.209 2.621 1.00 58.41 88 ILE A N 1
ATOM 661 C CA . ILE A 1 88 ? -27.857 8.066 2.071 1.00 58.41 88 ILE A CA 1
ATOM 662 C C . ILE A 1 88 ? -28.808 8.687 3.097 1.00 58.41 88 ILE A C 1
ATOM 664 O O . ILE A 1 88 ? -29.061 8.089 4.139 1.00 58.41 88 ILE A O 1
ATOM 668 N N . ASN A 1 89 ? -29.233 9.922 2.831 1.00 53.00 89 ASN A N 1
ATOM 669 C CA . ASN A 1 89 ? -30.414 10.524 3.445 1.00 53.00 89 ASN A CA 1
ATOM 670 C C . ASN A 1 89 ? -31.588 10.329 2.487 1.00 53.00 89 ASN A C 1
ATOM 672 O O . ASN A 1 89 ? -31.382 10.641 1.289 1.00 53.00 89 ASN A O 1
#

Foldseek 3Di:
DVVVVVVVVLVVQLVVLVVCVVVLQFAPVDNSSVLVVVLVCLVCVCVVVVDPAPDPPDDGDPVVVVVSVVVSVVVNSVNGHYDPPDDDD

Sequence (89 aa):
MALEVMLGYRDEQVRRIRLAQEAGRVDAAWDPVELMTLIFGIASAWVHEPGASPAPGGIPDPAAMAGRRTNVIRAVERLIAPSAIRPIN

Secondary structure (DSSP, 8-state):
-HHHHHHHHHHHHHHHHHHHHHTTSS-TTS-HHHHHHHHHHHHHHHHH---S--STTPPPPHHHHHHHHHHHHHHHHHHHSPP------